Protein AF-A0A2H6AS53-F1 (afdb_monomer_lite)

Foldseek 3Di:
DDDPPQLLVLLCVFAQWFWDCDPPNVLAIFIKRWDQEPVVSLVSSLVSNVVVCVVVVPDPVVSVVVSVVLVVQWDWDDPPRTIIITHSPHHGDPVCPPPPRPD

Structure (mmCIF, N/CA/C/O backbone):
data_AF-A0A2H6AS53-F1
#
_entry.id   AF-A0A2H6AS53-F1
#
loop_
_atom_site.group_PDB
_atom_site.id
_atom_site.type_symbol
_atom_site.label_atom_id
_atom_site.label_alt_id
_atom_site.label_comp_id
_atom_site.label_asym_id
_atom_site.label_entity_id
_atom_site.label_seq_id
_atom_site.pdbx_PDB_ins_code
_atom_site.Cartn_x
_atom_site.Cartn_y
_atom_site.Cartn_z
_atom_site.occupancy
_atom_site.B_iso_or_equiv
_atom_site.auth_seq_id
_atom_site.auth_comp_id
_atom_site.auth_asym_id
_atom_site.auth_atom_id
_atom_site.pdbx_PDB_model_num
ATOM 1 N N . MET A 1 1 ? -1.756 -9.684 7.821 1.00 83.69 1 MET A N 1
ATOM 2 C CA . MET A 1 1 ? -2.456 -8.481 8.297 1.00 83.69 1 MET A CA 1
ATOM 3 C C . MET A 1 1 ? -3.945 -8.731 8.231 1.00 83.69 1 MET A C 1
ATOM 5 O O . MET A 1 1 ? -4.382 -9.353 7.275 1.00 83.69 1 MET A O 1
ATOM 9 N N . GLU A 1 2 ? -4.691 -8.294 9.240 1.00 81.19 2 GLU A N 1
ATOM 10 C CA . GLU A 1 2 ? -6.155 -8.273 9.202 1.00 81.19 2 GLU A CA 1
ATOM 11 C C . GLU A 1 2 ? -6.560 -6.809 9.027 1.00 81.19 2 GLU A C 1
ATOM 13 O O . GLU A 1 2 ? -6.182 -5.970 9.845 1.00 81.19 2 GLU A O 1
ATOM 18 N N . LEU A 1 3 ? -7.218 -6.503 7.912 1.00 85.75 3 LEU A N 1
ATOM 19 C CA . LEU A 1 3 ? -7.776 -5.187 7.624 1.00 85.75 3 LEU A CA 1
ATOM 20 C C . LEU A 1 3 ? -9.288 -5.276 7.766 1.00 85.75 3 LEU A C 1
ATOM 22 O O . LEU A 1 3 ? -9.881 -6.285 7.377 1.00 85.75 3 LEU A O 1
ATOM 26 N N . ASP A 1 4 ? -9.910 -4.224 8.288 1.00 88.81 4 ASP A N 1
ATOM 27 C CA . ASP A 1 4 ? -11.351 -4.085 8.135 1.00 88.81 4 ASP A CA 1
ATOM 28 C C . ASP A 1 4 ? -11.722 -3.867 6.655 1.00 88.81 4 ASP A C 1
ATOM 30 O O . ASP A 1 4 ? -10.874 -3.579 5.803 1.00 88.81 4 ASP A O 1
ATOM 34 N N . GLY A 1 5 ? -13.009 -4.042 6.345 1.00 90.50 5 GLY A N 1
ATOM 35 C CA . GLY A 1 5 ? -13.502 -3.980 4.970 1.00 90.50 5 GLY A CA 1
ATOM 36 C C . GLY A 1 5 ? -13.255 -2.633 4.290 1.00 90.50 5 GLY A C 1
ATOM 37 O O . GLY A 1 5 ? -12.939 -2.624 3.106 1.00 90.50 5 GLY A O 1
ATOM 38 N N . LYS A 1 6 ? -13.327 -1.517 5.027 1.00 92.44 6 LYS A N 1
ATOM 39 C CA . LYS A 1 6 ? -13.126 -0.175 4.463 1.00 92.44 6 LYS A CA 1
ATOM 40 C C . LYS A 1 6 ? -11.659 0.100 4.173 1.00 92.44 6 LYS A C 1
ATOM 42 O O . LYS A 1 6 ? -11.334 0.622 3.115 1.00 92.44 6 LYS A O 1
ATOM 47 N N . ALA A 1 7 ? -10.768 -0.278 5.086 1.00 92.88 7 ALA A N 1
ATOM 48 C CA . ALA A 1 7 ? -9.331 -0.152 4.886 1.00 92.88 7 ALA A CA 1
ATOM 49 C C . ALA A 1 7 ? -8.861 -0.988 3.687 1.00 92.88 7 ALA A C 1
ATOM 51 O O . ALA A 1 7 ? -8.049 -0.527 2.886 1.00 92.88 7 ALA A O 1
ATOM 52 N N . LEU A 1 8 ? -9.389 -2.207 3.538 1.00 94.75 8 LEU A N 1
ATOM 53 C CA . LEU A 1 8 ? -9.113 -3.043 2.372 1.00 94.75 8 LEU A CA 1
ATOM 54 C C . LEU A 1 8 ? -9.674 -2.429 1.080 1.00 94.75 8 LEU A C 1
ATOM 56 O O . LEU A 1 8 ? -8.966 -2.386 0.078 1.00 94.75 8 LEU A O 1
ATOM 60 N N . GLU A 1 9 ? -10.910 -1.928 1.109 1.00 94.81 9 GLU A N 1
ATOM 61 C CA . GLU A 1 9 ? -11.540 -1.266 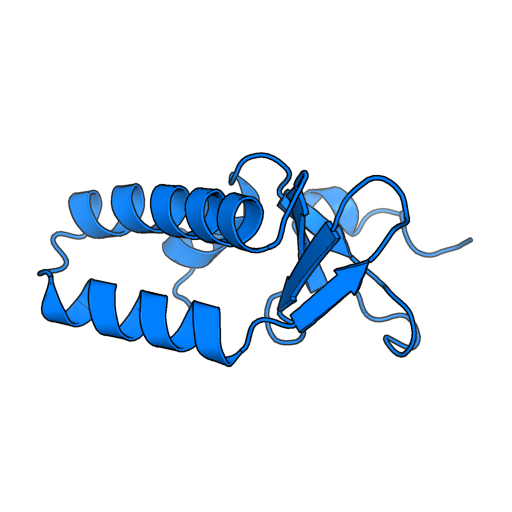-0.037 1.00 94.81 9 GLU A CA 1
ATOM 62 C C . GLU A 1 9 ? -10.762 -0.021 -0.475 1.00 94.81 9 GLU A C 1
ATOM 64 O O . GLU A 1 9 ? -10.487 0.140 -1.661 1.00 94.81 9 GLU A O 1
ATOM 69 N N . ALA A 1 10 ? -10.313 0.811 0.464 1.00 95.06 10 ALA A N 1
ATOM 70 C CA . ALA A 1 10 ? -9.495 1.976 0.148 1.00 95.06 10 ALA A CA 1
ATOM 71 C C . ALA A 1 10 ? -8.164 1.585 -0.498 1.00 95.06 10 ALA A C 1
ATOM 73 O O . ALA A 1 10 ? -7.748 2.188 -1.483 1.00 95.06 10 ALA A O 1
ATOM 74 N N . LEU A 1 11 ? -7.522 0.521 -0.013 1.00 95.94 11 LEU A N 1
ATOM 75 C CA . LEU A 1 11 ? -6.319 -0.004 -0.652 1.00 95.94 11 LEU A CA 1
ATOM 76 C C . LEU A 1 11 ? -6.568 -0.515 -2.080 1.00 95.94 11 LEU A C 1
ATOM 78 O O . LEU A 1 11 ? -5.664 -0.421 -2.907 1.00 95.94 11 LEU A O 1
ATOM 82 N N . TRP A 1 12 ? -7.763 -1.021 -2.400 1.00 95.25 12 TRP A N 1
ATOM 83 C CA . TRP A 1 12 ? -8.132 -1.363 -3.780 1.00 95.25 12 TRP A CA 1
ATOM 84 C C . TRP A 1 12 ? -8.321 -0.134 -4.675 1.00 95.25 12 TRP A C 1
ATOM 86 O O . TRP A 1 12 ? -8.160 -0.250 -5.886 1.00 95.25 12 TRP A O 1
ATOM 96 N N . GLN A 1 13 ? -8.642 1.023 -4.094 1.00 94.81 13 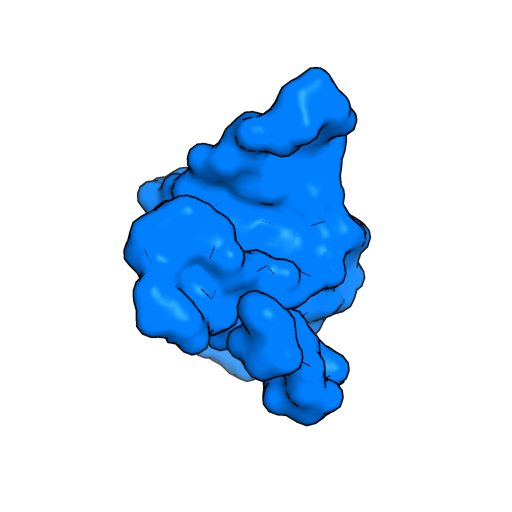GLN A N 1
ATOM 97 C CA . GLN A 1 13 ? -8.808 2.294 -4.806 1.00 94.81 13 GLN A CA 1
ATOM 98 C C . GLN A 1 13 ? -7.517 3.123 -4.879 1.00 94.81 13 GLN A C 1
ATOM 100 O O . GLN A 1 13 ? -7.490 4.154 -5.553 1.00 94.81 13 GLN A O 1
ATOM 105 N N . ALA A 1 14 ? -6.445 2.697 -4.204 1.00 96.00 14 ALA A N 1
ATOM 106 C CA . ALA A 1 14 ? -5.164 3.391 -4.250 1.00 96.00 14 ALA A CA 1
ATOM 107 C C . ALA A 1 14 ? -4.640 3.479 -5.694 1.00 96.00 14 ALA A C 1
ATOM 109 O O . ALA A 1 14 ? -4.784 2.550 -6.492 1.00 96.00 14 ALA A O 1
ATOM 110 N N . GLU A 1 15 ? -3.987 4.586 -6.046 1.00 95.38 15 GLU A N 1
ATOM 111 C CA . GLU A 1 15 ? -3.471 4.766 -7.402 1.00 95.38 15 GLU A CA 1
ATOM 112 C C . GLU A 1 15 ? -2.476 3.649 -7.776 1.00 95.38 15 GLU A C 1
ATOM 114 O O . GLU A 1 15 ? -1.480 3.403 -7.093 1.00 95.38 15 GLU A O 1
ATOM 119 N N . GLY A 1 16 ? -2.723 2.968 -8.897 1.00 94.44 16 GLY A N 1
ATOM 120 C CA . GLY A 1 16 ? -1.895 1.844 -9.340 1.00 94.44 16 GLY A CA 1
ATOM 121 C C . GLY A 1 16 ? -2.151 0.532 -8.591 1.00 94.44 16 GLY A C 1
ATOM 122 O O . GLY A 1 16 ? -1.408 -0.428 -8.821 1.00 94.44 16 GLY A O 1
ATOM 123 N N . ALA A 1 17 ? -3.173 0.470 -7.729 1.00 95.75 17 ALA A N 1
ATOM 124 C CA . ALA A 1 17 ? -3.675 -0.772 -7.156 1.00 95.75 17 ALA A CA 1
ATOM 125 C C . ALA A 1 17 ? -4.223 -1.697 -8.248 1.00 95.75 17 ALA A C 1
ATOM 127 O O . ALA A 1 17 ? -4.891 -1.268 -9.189 1.00 95.75 17 ALA A O 1
ATOM 128 N N . ARG A 1 18 ? -3.898 -2.980 -8.123 1.00 93.75 18 ARG A N 1
ATOM 129 C CA . ARG A 1 18 ? -4.319 -4.056 -9.021 1.00 93.75 18 ARG A CA 1
ATOM 130 C C . ARG A 1 18 ? -4.110 -5.411 -8.361 1.00 93.75 18 ARG A C 1
ATOM 132 O O . ARG A 1 18 ? -3.394 -5.536 -7.365 1.00 93.75 18 ARG A O 1
ATOM 139 N N . GLY A 1 19 ? -4.671 -6.450 -8.949 1.00 93.62 19 GLY A N 1
ATOM 140 C CA . GLY A 1 19 ? -4.303 -7.818 -8.632 1.00 93.62 19 GLY A CA 1
ATOM 141 C C . GLY A 1 19 ? -2.900 -8.144 -9.150 1.00 93.62 19 GLY A C 1
ATOM 142 O O . GLY A 1 19 ? -2.438 -7.693 -10.208 1.00 93.62 19 GLY A O 1
ATOM 143 N N . TYR A 1 20 ? -2.192 -8.946 -8.364 1.00 92.69 20 TYR A N 1
ATOM 144 C CA . TYR A 1 20 ? -0.839 -9.391 -8.637 1.00 92.69 20 TYR A CA 1
ATOM 145 C C . TYR A 1 20 ? -0.685 -10.886 -8.338 1.00 9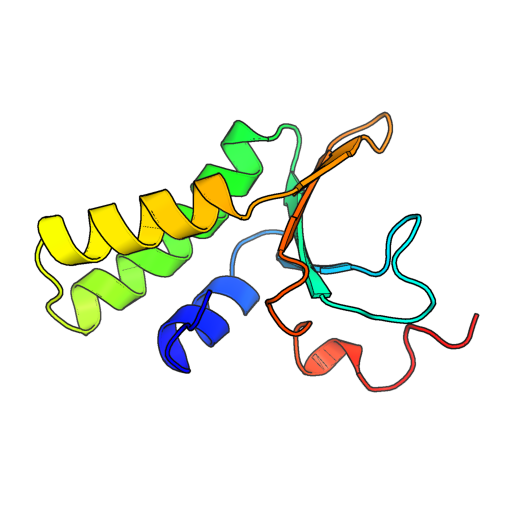2.69 20 TYR A C 1
ATOM 147 O O . TYR A 1 20 ? -0.931 -11.342 -7.226 1.00 92.69 20 TYR A O 1
ATOM 155 N N . SER A 1 21 ? -0.227 -11.648 -9.334 1.00 91.19 21 SER A N 1
ATOM 156 C CA . SER A 1 21 ? 0.206 -13.046 -9.195 1.00 91.19 21 SER A CA 1
ATOM 157 C C . SER A 1 21 ? 1.624 -13.178 -9.750 1.00 91.19 21 SER A C 1
ATOM 159 O O . SER A 1 21 ? 1.847 -13.651 -10.866 1.00 91.19 21 SER A O 1
ATOM 161 N N . GLY A 1 22 ? 2.593 -12.697 -8.975 1.00 84.75 22 GLY A N 1
ATOM 162 C CA . GLY A 1 22 ? 4.012 -12.716 -9.319 1.00 84.75 22 GLY A CA 1
ATOM 163 C C . GLY A 1 22 ? 4.701 -14.079 -9.272 1.00 84.75 22 GLY A C 1
ATOM 164 O O . GLY A 1 22 ? 4.099 -15.140 -9.078 1.00 84.75 22 GLY A O 1
ATOM 165 N N . ARG A 1 23 ? 6.035 -14.041 -9.395 1.00 82.25 23 ARG A N 1
ATOM 166 C CA . ARG A 1 23 ? 6.885 -15.233 -9.255 1.00 82.25 23 ARG A CA 1
ATOM 167 C C . ARG A 1 23 ? 6.699 -15.855 -7.869 1.00 82.25 23 ARG A C 1
ATOM 169 O O . ARG A 1 23 ? 6.825 -15.177 -6.858 1.00 82.25 23 ARG A O 1
ATOM 176 N N . GLY A 1 24 ? 6.445 -17.161 -7.833 1.00 78.44 24 GLY A N 1
ATOM 177 C CA . GLY A 1 24 ? 6.273 -17.899 -6.578 1.00 78.44 24 GLY A CA 1
ATOM 178 C C . GLY A 1 24 ? 4.876 -17.809 -5.956 1.00 78.44 24 GLY A C 1
ATOM 179 O O . GLY A 1 24 ? 4.695 -18.312 -4.854 1.00 78.44 24 GLY A O 1
ATOM 180 N N . MET A 1 25 ? 3.887 -17.236 -6.653 1.00 83.19 25 MET A N 1
ATOM 181 C CA . MET A 1 25 ? 2.503 -17.179 -6.163 1.00 83.19 25 MET A CA 1
ATOM 182 C C . MET A 1 25 ? 1.677 -18.439 -6.479 1.00 83.19 25 MET A C 1
ATOM 184 O O . MET A 1 25 ? 0.621 -18.640 -5.887 1.00 83.19 25 MET A O 1
ATOM 188 N N . TYR A 1 26 ? 2.158 -19.322 -7.368 1.00 85.81 26 TYR A N 1
ATOM 189 C CA . TYR A 1 26 ? 1.546 -20.628 -7.689 1.00 85.81 26 TYR A CA 1
ATOM 190 C C . TYR A 1 26 ? 0.029 -20.564 -7.968 1.00 85.81 26 TYR A C 1
ATOM 192 O O . TYR A 1 26 ? -0.735 -21.389 -7.469 1.00 85.81 26 TYR A O 1
ATOM 200 N N . GLY A 1 27 ? -0.405 -19.571 -8.751 1.00 81.81 27 GLY A N 1
ATOM 201 C CA . GLY A 1 27 ? -1.813 -19.364 -9.112 1.00 81.81 27 GLY A CA 1
ATOM 202 C C . GLY A 1 27 ? -2.635 -18.577 -8.087 1.00 81.81 27 GLY A C 1
ATOM 203 O O . GLY A 1 27 ? -3.848 -18.482 -8.239 1.00 81.81 27 GLY A O 1
ATOM 204 N N . LYS A 1 28 ? -2.009 -18.020 -7.043 1.00 86.25 28 LYS A N 1
ATOM 205 C CA . LYS A 1 28 ? -2.664 -17.106 -6.099 1.00 86.25 28 LYS A CA 1
ATOM 206 C C . LYS A 1 28 ? -2.526 -15.656 -6.563 1.00 86.25 28 LYS A C 1
ATOM 208 O O . LYS A 1 28 ? -1.434 -15.229 -6.921 1.00 86.25 28 LYS A O 1
ATOM 213 N N . GLY A 1 29 ? -3.614 -14.898 -6.487 1.00 90.88 29 GLY A N 1
ATOM 214 C CA . GLY A 1 29 ? -3.600 -13.443 -6.629 1.00 90.88 29 GLY A CA 1
ATOM 215 C C . GLY A 1 29 ? -3.559 -12.756 -5.266 1.00 90.88 29 GLY A C 1
ATOM 216 O O . GLY A 1 29 ? -4.058 -13.296 -4.278 1.00 90.88 29 GLY A O 1
ATOM 217 N N . CYS A 1 30 ? -2.975 -11.569 -5.213 1.00 94.56 30 CYS A N 1
ATOM 218 C CA . CYS A 1 30 ? -3.048 -10.670 -4.069 1.00 94.56 30 CYS A CA 1
ATOM 219 C C . CYS A 1 30 ? -3.148 -9.214 -4.527 1.00 94.56 30 CYS A C 1
ATOM 221 O O . CYS A 1 30 ? -3.036 -8.928 -5.719 1.00 94.56 30 CYS A O 1
ATOM 223 N N . LEU A 1 31 ? -3.344 -8.292 -3.590 1.00 95.69 31 LEU A N 1
ATOM 224 C CA . LEU A 1 31 ? -3.225 -6.868 -3.879 1.00 95.69 31 LEU A CA 1
ATOM 225 C C . LEU A 1 31 ? -1.759 -6.479 -4.126 1.00 95.69 31 LEU A C 1
ATOM 227 O O . LEU A 1 31 ? -0.881 -6.762 -3.302 1.00 95.69 31 LEU A O 1
ATOM 231 N N . GLY A 1 32 ? -1.521 -5.759 -5.220 1.00 95.88 32 GLY A N 1
ATOM 232 C CA . GLY A 1 32 ? -0.282 -5.045 -5.490 1.00 95.88 32 GLY A CA 1
ATOM 233 C C . GLY A 1 32 ? -0.532 -3.603 -5.928 1.00 95.88 32 GLY A C 1
ATOM 234 O O . GLY A 1 32 ? -1.553 -3.298 -6.531 1.00 95.88 32 GLY A O 1
ATOM 235 N N . VAL A 1 33 ? 0.426 -2.726 -5.644 1.00 96.88 33 VAL A N 1
ATOM 236 C CA . VAL A 1 33 ? 0.472 -1.329 -6.082 1.00 96.88 33 VAL A CA 1
ATOM 237 C C . VAL A 1 33 ? 1.696 -1.150 -6.969 1.00 96.88 33 VAL A C 1
ATOM 239 O O . VAL A 1 33 ? 2.821 -1.440 -6.552 1.00 96.88 33 VAL A O 1
ATOM 242 N N . VAL A 1 34 ? 1.475 -0.701 -8.203 1.00 96.00 34 VAL A N 1
ATOM 243 C CA . VAL A 1 34 ? 2.539 -0.424 -9.177 1.00 96.00 34 VAL A CA 1
ATOM 244 C C . VAL A 1 34 ? 2.915 1.052 -9.135 1.00 96.00 34 VAL A C 1
ATOM 246 O O . VAL A 1 34 ? 2.039 1.915 -9.179 1.00 96.00 34 VAL A O 1
ATOM 249 N N . ALA A 1 35 ? 4.215 1.331 -9.085 1.00 96.88 35 ALA A N 1
ATOM 250 C CA . ALA A 1 35 ? 4.770 2.683 -9.058 1.00 96.88 35 ALA A CA 1
ATOM 251 C C . ALA A 1 35 ? 6.188 2.718 -9.663 1.00 96.88 35 ALA A C 1
ATOM 253 O O . ALA A 1 35 ? 6.729 1.675 -10.056 1.00 96.88 35 ALA A O 1
ATOM 254 N N . GLU A 1 36 ? 6.806 3.900 -9.734 1.00 96.12 36 GLU A N 1
ATOM 255 C CA . GLU A 1 36 ? 8.189 4.037 -10.207 1.00 96.12 36 GLU A CA 1
ATOM 256 C C . GLU A 1 36 ? 9.182 3.433 -9.203 1.00 96.12 36 GLU A C 1
ATOM 258 O O . GLU A 1 36 ? 10.133 2.747 -9.592 1.00 96.12 36 GLU A O 1
ATOM 263 N N . ASP A 1 37 ? 8.922 3.618 -7.905 1.00 96.38 37 ASP A N 1
ATOM 264 C CA . ASP A 1 37 ? 9.722 3.059 -6.819 1.00 96.38 37 ASP A CA 1
ATOM 265 C C . ASP A 1 37 ? 8.892 2.608 -5.601 1.00 96.38 37 ASP A C 1
ATOM 267 O O . ASP A 1 37 ? 7.676 2.787 -5.514 1.00 96.38 37 ASP A O 1
ATOM 271 N N . VAL A 1 38 ? 9.564 1.939 -4.655 1.00 96.44 38 VAL A N 1
ATOM 272 C CA . VAL A 1 38 ? 8.920 1.329 -3.477 1.00 96.44 38 VAL A CA 1
ATOM 273 C C . VAL A 1 38 ? 8.324 2.391 -2.553 1.00 96.44 38 VAL A C 1
ATOM 275 O O . VAL A 1 38 ? 7.289 2.150 -1.935 1.00 96.44 38 VAL A O 1
ATOM 278 N N . GLY A 1 39 ? 8.982 3.544 -2.431 1.00 96.81 39 GLY A N 1
ATOM 279 C CA . GLY A 1 39 ? 8.528 4.641 -1.586 1.00 96.81 39 GLY A CA 1
ATOM 280 C C . GLY A 1 39 ? 7.238 5.248 -2.118 1.00 96.81 39 GLY A C 1
ATOM 281 O O . GLY A 1 39 ? 6.308 5.446 -1.341 1.00 96.81 39 GLY A O 1
ATOM 282 N N . GLU A 1 40 ? 7.155 5.459 -3.430 1.00 97.38 40 GLU A N 1
ATOM 283 C CA . GLU A 1 40 ? 5.941 5.939 -4.089 1.00 97.38 40 GLU A CA 1
ATOM 284 C C . GLU A 1 40 ? 4.773 4.954 -3.916 1.00 97.38 40 GLU A C 1
ATOM 286 O O . GLU A 1 40 ? 3.694 5.350 -3.476 1.00 97.38 40 GLU A O 1
ATOM 291 N N . ALA A 1 41 ? 4.988 3.658 -4.166 1.00 96.94 41 ALA A N 1
ATOM 292 C CA . ALA A 1 41 ? 3.942 2.650 -3.978 1.00 96.94 41 ALA A CA 1
ATOM 293 C C . ALA A 1 41 ? 3.428 2.598 -2.525 1.00 96.94 41 ALA A C 1
ATOM 295 O O . ALA A 1 41 ? 2.225 2.491 -2.284 1.00 96.94 41 ALA A O 1
ATOM 296 N N . LEU A 1 42 ? 4.332 2.696 -1.542 1.00 97.56 42 LEU A N 1
ATOM 297 C CA . LEU A 1 42 ? 3.956 2.743 -0.128 1.00 97.56 42 LEU A CA 1
ATOM 298 C C . LEU A 1 42 ? 3.241 4.046 0.244 1.00 97.56 42 LEU A C 1
ATOM 300 O O . LEU A 1 42 ? 2.335 4.000 1.072 1.00 97.56 42 LEU A O 1
ATOM 304 N N . ALA A 1 43 ? 3.628 5.182 -0.343 1.00 97.56 43 ALA A N 1
ATOM 305 C CA . ALA A 1 43 ? 2.970 6.466 -0.116 1.00 97.56 43 ALA A CA 1
ATOM 306 C C . ALA A 1 43 ? 1.515 6.429 -0.594 1.00 97.56 43 ALA A C 1
ATOM 308 O O . ALA A 1 43 ? 0.624 6.731 0.192 1.00 97.56 43 ALA A O 1
ATOM 309 N N . ARG A 1 44 ? 1.263 5.930 -1.810 1.00 97.50 44 ARG A N 1
ATOM 310 C CA . ARG A 1 44 ? -0.095 5.779 -2.361 1.00 97.50 44 ARG A CA 1
ATOM 311 C C . ARG A 1 44 ? -0.979 4.887 -1.488 1.00 97.50 44 ARG A C 1
ATOM 313 O O . ARG A 1 44 ? -2.127 5.217 -1.206 1.00 97.50 44 ARG A O 1
ATOM 320 N N . ALA A 1 45 ? -0.432 3.771 -1.002 1.00 96.50 45 ALA A N 1
ATOM 321 C CA . ALA A 1 45 ? -1.148 2.893 -0.078 1.00 96.50 45 ALA A CA 1
ATOM 322 C C . ALA A 1 45 ? -1.409 3.563 1.288 1.00 96.50 45 ALA A C 1
ATOM 324 O O . ALA A 1 45 ? -2.460 3.359 1.893 1.00 96.50 45 ALA A O 1
ATOM 325 N N . ALA A 1 46 ? -0.465 4.369 1.787 1.00 96.06 46 ALA A N 1
ATOM 326 C CA . ALA A 1 46 ? -0.617 5.106 3.038 1.00 96.06 46 ALA A CA 1
ATOM 327 C C . ALA A 1 46 ? -1.655 6.232 2.936 1.00 96.06 46 ALA A C 1
ATOM 329 O O . ALA A 1 46 ? -2.414 6.424 3.882 1.00 96.06 46 ALA A O 1
ATOM 330 N N . GLU A 1 47 ? -1.691 6.949 1.813 1.00 96.12 47 GLU A N 1
ATOM 331 C CA . GLU A 1 47 ? -2.668 8.002 1.516 1.00 96.12 47 GLU A CA 1
ATOM 332 C C . GLU A 1 47 ? -4.087 7.433 1.490 1.00 96.12 47 GLU A C 1
ATOM 334 O O . GLU A 1 47 ? -4.945 7.927 2.218 1.00 96.12 47 GLU A O 1
ATOM 339 N N . ALA A 1 48 ? -4.298 6.316 0.787 1.00 94.94 48 ALA A N 1
ATOM 340 C CA . ALA A 1 48 ? -5.594 5.640 0.756 1.00 94.94 48 ALA A CA 1
ATOM 341 C C . ALA A 1 48 ? -6.088 5.242 2.163 1.00 94.94 48 ALA A C 1
ATOM 343 O O . ALA A 1 48 ? -7.258 5.402 2.504 1.00 94.94 48 ALA A O 1
ATOM 344 N N . LEU A 1 49 ? -5.188 4.756 3.023 1.00 94.12 49 LEU A N 1
ATOM 345 C CA . LEU A 1 49 ? -5.533 4.409 4.404 1.00 94.12 49 LEU A CA 1
ATOM 346 C C . LEU A 1 49 ? -5.725 5.631 5.312 1.00 94.12 49 LEU A C 1
ATOM 348 O O . LEU A 1 49 ? -6.433 5.530 6.314 1.00 94.12 49 LEU A O 1
ATOM 352 N N . ALA A 1 50 ? -5.069 6.755 5.019 1.00 93.06 50 ALA A N 1
ATOM 353 C CA . ALA A 1 50 ? -5.184 7.970 5.817 1.00 93.06 50 ALA A CA 1
ATOM 354 C C . ALA A 1 50 ? -6.592 8.570 5.712 1.00 93.06 50 ALA A C 1
ATOM 356 O O . ALA A 1 50 ? -7.138 8.983 6.733 1.00 93.06 50 ALA A O 1
ATOM 357 N N . GLU A 1 51 ? -7.191 8.539 4.518 1.00 89.25 51 GLU A N 1
ATOM 358 C CA . GLU A 1 51 ? -8.570 8.989 4.286 1.00 89.25 51 GLU A CA 1
ATOM 359 C C . GLU A 1 51 ? -9.564 8.186 5.137 1.00 89.25 51 GLU A C 1
ATOM 361 O O . GLU A 1 51 ? -10.344 8.758 5.899 1.00 89.25 51 GLU A O 1
ATOM 366 N N . VAL A 1 52 ? -9.453 6.852 5.124 1.00 90.62 52 VAL A N 1
ATOM 367 C CA . VAL A 1 52 ? -10.289 5.975 5.966 1.00 90.62 52 VAL A CA 1
ATOM 368 C C . VAL A 1 52 ? -10.064 6.239 7.452 1.00 90.62 52 VAL A C 1
ATOM 370 O O . VAL A 1 52 ? -11.013 6.273 8.235 1.00 90.62 52 VAL A O 1
ATOM 373 N N . ALA A 1 53 ? -8.811 6.430 7.869 1.00 89.19 53 ALA A N 1
ATOM 374 C CA . ALA A 1 53 ? -8.491 6.688 9.267 1.00 89.19 53 ALA A CA 1
ATOM 375 C C . ALA A 1 53 ? -9.093 8.010 9.770 1.00 89.19 53 ALA A C 1
ATOM 377 O O . ALA A 1 53 ? -9.523 8.074 10.925 1.00 89.19 53 ALA A O 1
ATOM 378 N N . GLU A 1 54 ? -9.140 9.041 8.925 1.00 87.81 54 GLU A N 1
ATOM 379 C CA . GLU A 1 54 ? -9.794 10.313 9.237 1.00 87.81 54 GLU A CA 1
ATOM 380 C C . GLU A 1 54 ? -11.313 10.139 9.387 1.00 87.81 54 GLU A C 1
ATOM 382 O O . GLU A 1 54 ? -11.880 10.577 10.392 1.00 87.81 54 GLU A O 1
ATOM 387 N N . GLU A 1 55 ? -11.959 9.433 8.455 1.00 87.69 55 GLU A N 1
ATOM 388 C CA . GLU A 1 55 ? -13.406 9.177 8.482 1.00 87.69 55 GLU A CA 1
ATOM 389 C C . GLU A 1 55 ? -13.854 8.335 9.687 1.00 87.69 55 GLU A C 1
ATOM 391 O O . GLU A 1 55 ? -14.876 8.628 10.313 1.00 87.69 55 GLU A O 1
ATOM 396 N N . GLU A 1 56 ? -13.079 7.310 10.050 1.00 86.56 56 GLU A N 1
ATOM 397 C CA . GLU A 1 56 ? -13.354 6.423 11.191 1.00 86.56 56 GLU A CA 1
ATOM 398 C C . GLU A 1 56 ? -12.955 7.045 12.546 1.00 86.56 56 GLU A C 1
ATOM 400 O O . GLU A 1 56 ? -13.156 6.449 13.610 1.00 86.56 56 GLU A O 1
ATOM 405 N N . GLY A 1 57 ? -12.380 8.253 12.545 1.00 85.19 57 GLY A N 1
ATOM 406 C CA . GLY A 1 57 ? -11.930 8.930 13.761 1.00 85.19 57 GLY A CA 1
ATOM 407 C C . GLY A 1 57 ? -10.767 8.213 14.455 1.00 85.19 57 GLY A C 1
ATOM 408 O O . GLY A 1 57 ? -10.609 8.298 15.680 1.00 85.19 57 GLY A O 1
ATOM 409 N N . HIS A 1 58 ? -9.942 7.485 13.700 1.00 78.94 58 HIS A N 1
ATOM 410 C CA . HIS A 1 58 ? -8.758 6.835 14.234 1.00 78.94 58 HIS A CA 1
ATOM 411 C C . HIS A 1 58 ? -7.689 7.870 14.596 1.00 78.94 58 HIS A C 1
ATOM 413 O O . HIS A 1 58 ? -7.177 8.616 13.767 1.00 78.94 58 HIS A O 1
ATOM 419 N N . GLY A 1 59 ? -7.288 7.885 15.868 1.00 84.38 59 GLY A N 1
ATOM 420 C CA . GLY A 1 59 ? -6.160 8.701 16.308 1.00 84.38 59 GLY A CA 1
ATOM 421 C C . GLY A 1 59 ? -4.825 8.216 15.726 1.00 84.38 59 GLY A C 1
ATOM 422 O O . GLY A 1 59 ? -4.650 7.035 15.413 1.00 84.38 59 GLY A O 1
ATOM 423 N N . VAL A 1 60 ? -3.836 9.116 15.695 1.00 85.06 60 VAL A N 1
ATOM 424 C CA . VAL A 1 60 ? -2.474 8.871 15.175 1.00 85.06 60 VAL A CA 1
ATOM 425 C C . VAL A 1 60 ? -1.846 7.541 15.637 1.00 85.06 60 VAL A C 1
ATOM 427 O O . VAL A 1 60 ? -1.252 6.860 14.802 1.00 85.06 60 VAL A O 1
ATOM 430 N N . PRO A 1 61 ? -1.975 7.090 16.907 1.00 86.38 61 PRO A N 1
ATOM 431 C CA . PRO A 1 61 ? -1.387 5.815 17.327 1.00 86.38 61 PRO A CA 1
ATOM 432 C C . PRO A 1 61 ? -1.978 4.579 16.634 1.00 86.38 61 PRO A C 1
ATOM 434 O O . PRO A 1 61 ? -1.261 3.597 16.444 1.00 86.38 61 PRO A O 1
ATOM 437 N N . GLY A 1 62 ? -3.270 4.603 16.290 1.00 86.62 62 GLY A N 1
ATOM 438 C CA . GLY A 1 62 ? -3.938 3.507 15.585 1.00 86.62 62 GLY A CA 1
ATOM 439 C C . GLY A 1 62 ? -3.461 3.425 14.140 1.00 86.62 62 GLY A C 1
ATOM 440 O O . GLY A 1 62 ? -2.934 2.395 13.721 1.00 86.62 62 GLY A O 1
ATOM 441 N N . PHE A 1 63 ? -3.525 4.556 13.437 1.00 89.06 63 PHE A N 1
ATOM 442 C CA . PHE A 1 63 ? -3.044 4.675 12.063 1.00 89.06 63 PHE A CA 1
ATOM 443 C C . PHE A 1 63 ? -1.553 4.322 11.930 1.00 89.06 63 PHE A C 1
ATOM 445 O O . PHE A 1 63 ? -1.172 3.539 11.065 1.00 89.06 63 PHE A O 1
ATOM 452 N N . ALA A 1 64 ? -0.700 4.795 12.845 1.00 90.44 64 ALA A N 1
ATOM 453 C CA . ALA A 1 64 ? 0.729 4.482 12.821 1.00 90.44 64 ALA A CA 1
ATOM 454 C C . ALA A 1 64 ? 1.021 2.978 12.971 1.00 90.44 64 ALA A C 1
ATOM 456 O O . ALA A 1 64 ? 1.963 2.469 12.361 1.00 90.44 64 ALA A O 1
ATOM 457 N N . ARG A 1 65 ? 0.229 2.245 13.769 1.00 90.94 65 ARG A N 1
ATOM 458 C CA . ARG A 1 65 ? 0.364 0.783 13.897 1.00 90.94 65 ARG A CA 1
ATOM 459 C C . ARG A 1 65 ? -0.053 0.068 12.619 1.00 90.94 65 ARG A C 1
ATOM 461 O O . ARG A 1 65 ? 0.655 -0.847 12.203 1.00 90.94 65 ARG A O 1
ATOM 468 N N . LEU A 1 66 ? -1.152 0.505 12.009 1.00 90.12 66 LEU A N 1
ATOM 469 C CA . LEU A 1 66 ? -1.632 -0.027 10.738 1.00 90.12 66 LEU A CA 1
ATOM 470 C C . LEU A 1 66 ? -0.585 0.168 9.635 1.00 90.12 66 LEU A C 1
ATOM 472 O O . LEU A 1 66 ? -0.166 -0.795 8.997 1.00 90.12 66 LEU A O 1
ATOM 476 N N . LEU A 1 67 ? -0.072 1.391 9.490 1.00 92.38 67 LEU A N 1
ATOM 477 C CA . LEU A 1 67 ? 0.961 1.722 8.512 1.00 92.38 67 LEU A CA 1
ATOM 478 C C . LEU A 1 67 ? 2.256 0.927 8.746 1.00 92.38 67 LEU A C 1
ATOM 480 O O . LEU A 1 67 ? 2.842 0.385 7.810 1.00 92.38 67 LEU A O 1
ATOM 484 N N . ALA A 1 68 ? 2.684 0.788 10.004 1.00 94.31 68 ALA A N 1
ATOM 485 C CA . ALA A 1 68 ? 3.846 -0.027 10.351 1.00 94.31 68 ALA A CA 1
ATOM 486 C C . ALA A 1 68 ? 3.651 -1.516 10.012 1.00 94.31 68 ALA A C 1
ATOM 488 O O . ALA A 1 68 ? 4.625 -2.202 9.686 1.00 94.31 68 ALA A O 1
ATOM 489 N N . GLN A 1 69 ? 2.422 -2.031 10.098 1.00 93.38 69 GLN A N 1
ATOM 490 C CA . GLN A 1 69 ? 2.105 -3.398 9.699 1.00 93.38 69 GLN A CA 1
ATOM 491 C C . GLN A 1 69 ? 2.116 -3.552 8.176 1.00 93.38 69 GLN A C 1
ATOM 493 O O . GLN A 1 69 ? 2.775 -4.466 7.676 1.00 93.38 69 GLN A O 1
ATOM 498 N N . LEU A 1 70 ? 1.485 -2.621 7.456 1.00 94.88 70 LEU A N 1
ATOM 499 C CA . LEU A 1 70 ? 1.498 -2.556 5.995 1.00 94.88 70 LEU A CA 1
ATOM 500 C C . LEU A 1 70 ? 2.939 -2.581 5.462 1.00 94.88 70 LEU A C 1
ATOM 502 O O . LEU A 1 70 ? 3.286 -3.432 4.647 1.00 94.88 70 LEU A O 1
ATOM 506 N N . MET A 1 71 ? 3.813 -1.717 5.983 1.00 95.81 71 MET A N 1
ATOM 507 C CA . MET A 1 71 ? 5.219 -1.649 5.565 1.00 95.81 71 MET A CA 1
ATOM 508 C C . MET A 1 71 ? 6.008 -2.926 5.886 1.00 95.81 71 MET A C 1
ATOM 510 O O . MET A 1 71 ? 6.884 -3.324 5.125 1.00 95.81 71 MET A O 1
ATOM 514 N N . ARG A 1 72 ? 5.724 -3.583 7.017 1.00 95.88 72 ARG A N 1
ATOM 515 C CA . ARG A 1 72 ? 6.441 -4.796 7.443 1.00 95.88 72 ARG A CA 1
ATOM 516 C C . ARG A 1 72 ? 6.066 -6.021 6.613 1.00 95.88 72 ARG A C 1
ATOM 518 O O . ARG A 1 72 ? 6.904 -6.895 6.383 1.00 95.88 72 ARG A O 1
ATOM 525 N N . GLU A 1 73 ? 4.800 -6.113 6.228 1.00 95.88 73 GLU A N 1
ATOM 526 C CA . GLU A 1 73 ? 4.278 -7.229 5.441 1.00 95.88 73 GLU A CA 1
ATOM 527 C C . GLU A 1 73 ? 4.454 -7.027 3.932 1.00 95.88 73 GLU A C 1
ATOM 529 O O . GLU A 1 73 ? 4.315 -7.991 3.182 1.00 95.88 73 GLU A O 1
ATOM 534 N N . ALA A 1 74 ? 4.822 -5.818 3.500 1.00 96.50 74 ALA A N 1
ATOM 535 C CA . ALA A 1 74 ? 5.109 -5.519 2.109 1.00 96.50 74 ALA A CA 1
ATOM 536 C C . ALA A 1 74 ? 6.205 -6.434 1.538 1.00 96.50 74 ALA A C 1
ATOM 538 O O . ALA A 1 74 ? 7.221 -6.766 2.169 1.00 96.50 74 ALA A O 1
ATOM 539 N N . ARG A 1 75 ? 5.986 -6.836 0.294 1.00 95.62 75 ARG A N 1
ATOM 540 C CA . ARG A 1 75 ? 6.960 -7.455 -0.598 1.00 95.62 75 ARG A CA 1
ATOM 541 C C . ARG A 1 75 ? 7.072 -6.586 -1.832 1.00 95.62 75 ARG A C 1
ATOM 543 O O . ARG A 1 75 ? 6.162 -5.817 -2.118 1.00 95.62 75 ARG A O 1
ATOM 550 N N . TRP A 1 76 ? 8.172 -6.696 -2.560 1.00 95.31 76 TRP A N 1
ATOM 551 C CA . TRP A 1 76 ? 8.313 -5.974 -3.813 1.00 95.31 76 TRP A CA 1
ATOM 552 C C . TRP A 1 76 ? 8.983 -6.825 -4.878 1.00 95.31 76 TRP A C 1
ATOM 554 O O . TRP A 1 76 ? 9.851 -7.648 -4.579 1.00 95.31 76 TRP A O 1
ATOM 564 N N . ASP A 1 77 ? 8.577 -6.609 -6.123 1.00 93.81 77 ASP A N 1
ATOM 565 C CA . ASP A 1 77 ? 9.230 -7.170 -7.298 1.00 93.81 77 ASP A CA 1
ATOM 566 C C . ASP A 1 77 ? 9.563 -6.057 -8.293 1.00 93.81 77 ASP A C 1
ATOM 568 O O . ASP A 1 77 ? 8.747 -5.178 -8.573 1.00 93.81 77 ASP A O 1
ATOM 572 N N . GLY A 1 78 ? 10.789 -6.089 -8.810 1.00 91.38 78 GLY A N 1
ATOM 573 C CA . GLY A 1 78 ? 11.261 -5.142 -9.810 1.00 91.38 78 GLY A CA 1
ATOM 574 C C . GLY A 1 78 ? 10.870 -5.598 -11.211 1.00 91.38 78 GLY A C 1
ATOM 575 O O . GLY A 1 78 ? 11.133 -6.737 -11.594 1.00 91.38 78 GLY A O 1
ATOM 576 N N . MET A 1 79 ? 10.300 -4.691 -12.004 1.00 80.19 79 MET A N 1
ATOM 577 C CA . MET A 1 79 ? 9.838 -4.969 -13.371 1.00 80.19 79 MET A CA 1
ATOM 578 C C . MET A 1 79 ? 10.702 -4.297 -14.452 1.00 80.19 79 MET A C 1
ATOM 580 O O . MET A 1 79 ? 10.290 -4.170 -15.601 1.00 80.19 79 MET A O 1
ATOM 584 N N . GLY A 1 80 ? 11.902 -3.826 -14.098 1.00 85.44 80 GLY A N 1
ATOM 585 C CA . GLY A 1 80 ? 12.844 -3.163 -15.012 1.00 85.44 80 GLY A CA 1
ATOM 586 C C . GLY A 1 80 ? 12.506 -1.706 -15.363 1.00 85.44 80 GLY A C 1
ATOM 587 O O . GLY A 1 80 ? 13.426 -0.937 -15.612 1.00 85.44 80 GLY A O 1
ATOM 588 N N . LEU A 1 81 ? 11.226 -1.316 -15.333 1.00 86.31 81 LEU A N 1
ATOM 589 C CA . LEU A 1 81 ? 10.738 0.061 -15.549 1.00 86.31 81 LEU A CA 1
ATOM 590 C C . LEU A 1 81 ? 9.897 0.599 -14.379 1.00 86.31 81 LEU A C 1
ATOM 592 O O . LEU A 1 81 ? 9.177 1.578 -14.525 1.00 86.31 81 LEU A O 1
ATOM 596 N N . GLY A 1 82 ? 9.959 -0.070 -13.235 1.00 93.25 82 GLY A N 1
ATOM 597 C CA . GLY A 1 82 ? 9.191 0.269 -12.047 1.00 93.25 82 GLY A CA 1
ATOM 598 C C . GLY A 1 82 ? 9.190 -0.891 -11.068 1.00 93.25 82 GLY A C 1
ATOM 599 O O . GLY A 1 82 ? 9.930 -1.877 -11.231 1.00 93.25 82 GLY A O 1
ATOM 600 N N . VAL A 1 83 ? 8.328 -0.786 -10.068 1.00 96.19 83 VAL A N 1
ATOM 601 C CA . VAL A 1 83 ? 8.167 -1.788 -9.024 1.00 96.19 83 VAL A CA 1
ATOM 602 C C . VAL A 1 83 ? 6.692 -2.095 -8.809 1.00 96.19 83 VAL A C 1
ATOM 604 O O . VAL A 1 83 ? 5.825 -1.247 -9.005 1.00 96.19 83 VAL A O 1
ATOM 607 N N . VAL A 1 84 ? 6.416 -3.313 -8.364 1.00 96.06 84 VAL A N 1
ATOM 608 C CA . VAL A 1 84 ? 5.158 -3.647 -7.701 1.00 96.06 84 VAL A CA 1
ATOM 609 C C . VAL A 1 84 ? 5.450 -3.911 -6.234 1.00 96.06 84 VAL A C 1
ATOM 611 O O . VAL A 1 84 ? 6.297 -4.747 -5.919 1.00 96.06 84 VAL A O 1
ATOM 614 N N . VAL A 1 85 ? 4.765 -3.205 -5.338 1.00 97.31 85 VAL A N 1
ATOM 615 C CA . VAL A 1 85 ? 4.721 -3.534 -3.909 1.00 97.31 85 VAL A CA 1
ATOM 616 C C . VAL A 1 85 ? 3.435 -4.300 -3.650 1.00 97.31 85 VAL A C 1
ATOM 618 O O . VAL A 1 85 ? 2.373 -3.854 -4.057 1.00 97.31 85 VAL A O 1
ATOM 621 N N . TYR A 1 86 ? 3.510 -5.462 -3.014 1.00 96.31 86 TYR A N 1
ATOM 622 C CA . TYR A 1 86 ? 2.363 -6.351 -2.846 1.00 96.31 86 TYR A CA 1
ATOM 623 C C . TYR A 1 86 ? 2.308 -6.980 -1.457 1.00 96.31 86 TYR A C 1
ATOM 625 O O . TYR A 1 86 ? 3.311 -7.052 -0.740 1.00 96.31 86 TYR A O 1
ATOM 633 N N . TRP A 1 87 ? 1.123 -7.472 -1.095 1.00 95.81 87 TRP A N 1
ATOM 634 C CA . TRP A 1 87 ? 0.856 -8.098 0.198 1.00 95.81 87 TRP A CA 1
ATOM 635 C C . TRP A 1 87 ? 0.173 -9.446 -0.001 1.00 95.81 87 TRP A C 1
ATOM 637 O O . TRP A 1 87 ? -1.018 -9.509 -0.266 1.00 95.81 87 TRP A O 1
ATOM 647 N N . GLU A 1 88 ? 0.911 -10.542 0.179 1.00 93.06 88 GLU A N 1
ATOM 648 C CA . GLU A 1 88 ? 0.422 -11.920 -0.043 1.00 93.06 88 GLU A CA 1
ATOM 649 C C . GLU A 1 88 ? -0.825 -12.288 0.778 1.00 93.06 88 GLU A C 1
ATOM 651 O O . GLU A 1 88 ? -1.576 -13.183 0.400 1.00 93.06 88 GLU A O 1
ATOM 656 N N . ASN A 1 89 ? -1.033 -11.603 1.905 1.00 91.75 89 ASN A N 1
ATOM 657 C CA . ASN A 1 89 ? -2.165 -11.819 2.804 1.00 91.75 89 ASN A CA 1
ATOM 658 C C . ASN A 1 89 ? -3.390 -10.959 2.461 1.00 91.75 89 ASN A C 1
ATOM 660 O O . ASN A 1 89 ? -4.412 -11.099 3.129 1.00 91.75 89 ASN A O 1
ATOM 664 N N . LEU A 1 90 ? -3.286 -10.046 1.490 1.00 94.25 90 LEU A N 1
ATOM 665 C CA . LEU A 1 90 ? -4.395 -9.199 1.066 1.00 94.25 90 LEU A CA 1
ATOM 666 C C . LEU A 1 90 ? -4.995 -9.740 -0.233 1.00 94.25 90 LEU A C 1
ATOM 668 O O . LEU A 1 90 ? -4.250 -9.945 -1.197 1.00 94.25 90 LEU A O 1
ATOM 672 N N . PRO A 1 91 ? -6.317 -9.975 -0.279 1.00 93.00 91 PRO A N 1
ATOM 673 C CA . PRO A 1 91 ? -6.969 -10.472 -1.481 1.00 93.00 91 PRO A CA 1
ATOM 674 C C . PRO A 1 91 ? -6.862 -9.453 -2.629 1.00 93.00 91 PRO A C 1
ATOM 676 O O . PRO A 1 91 ? -6.775 -8.243 -2.375 1.00 93.00 91 PRO A O 1
ATOM 679 N N . PRO A 1 92 ? -6.853 -9.927 -3.888 1.00 90.25 92 PRO A N 1
ATOM 680 C CA . PRO A 1 92 ? -6.864 -9.041 -5.044 1.00 90.25 92 PRO A CA 1
ATOM 681 C C . PRO A 1 92 ? -8.167 -8.217 -5.088 1.00 90.25 92 PRO A C 1
ATOM 683 O O . PRO A 1 92 ? -9.155 -8.601 -4.455 1.00 90.25 92 PRO A O 1
ATOM 686 N N . PRO A 1 93 ? -8.191 -7.097 -5.833 1.00 85.81 93 PRO A N 1
ATOM 687 C CA . PRO A 1 93 ? -9.419 -6.349 -6.072 1.00 85.81 93 PRO A CA 1
ATOM 688 C C . PRO A 1 93 ? -10.502 -7.233 -6.724 1.00 85.81 93 PRO A C 1
ATOM 690 O O . PRO A 1 93 ? -10.176 -8.051 -7.591 1.00 85.81 93 PRO A O 1
ATOM 693 N N . PRO A 1 94 ? -11.787 -7.059 -6.365 1.00 79.94 94 PRO A N 1
ATOM 694 C CA . PRO A 1 94 ? -12.878 -7.930 -6.812 1.00 79.94 94 PRO A CA 1
ATOM 695 C C . PRO A 1 94 ? -13.111 -7.907 -8.332 1.00 79.94 94 PRO A C 1
ATOM 697 O O . PRO A 1 94 ? -13.569 -8.898 -8.894 1.00 79.94 94 PRO A O 1
ATOM 700 N N . GLU A 1 95 ? -12.756 -6.816 -9.020 1.00 68.06 95 GLU A N 1
ATOM 701 C CA . GLU A 1 95 ? -12.898 -6.698 -10.482 1.00 68.06 95 GLU A CA 1
ATOM 702 C C . GLU A 1 95 ? -11.911 -7.581 -11.276 1.00 68.06 95 GLU A C 1
ATOM 704 O O . GLU A 1 95 ? -12.084 -7.763 -12.479 1.00 68.06 95 GLU A O 1
ATOM 709 N N . GLU A 1 96 ? -10.900 -8.177 -10.628 1.00 61.53 96 GLU A N 1
ATOM 710 C CA . GLU A 1 96 ? -9.886 -9.020 -11.283 1.00 61.53 96 GLU A CA 1
ATOM 711 C C . GLU A 1 96 ? -10.078 -10.536 -11.068 1.00 61.53 96 GLU A C 1
ATOM 713 O O . GLU A 1 96 ? -9.268 -11.342 -11.542 1.00 61.53 96 GLU A O 1
ATOM 718 N N . GLU A 1 97 ? -11.147 -10.963 -10.385 1.00 53.31 97 GLU A N 1
ATOM 719 C CA . GLU A 1 97 ? -11.435 -12.390 -10.165 1.00 53.31 97 GLU A CA 1
ATOM 720 C C . GLU A 1 97 ? -12.098 -13.076 -11.380 1.00 53.31 97 GLU A C 1
ATOM 722 O O . GLU A 1 97 ? -11.905 -14.277 -11.594 1.00 53.31 97 GLU A O 1
ATOM 727 N N . GLU A 1 98 ? -12.797 -12.337 -12.252 1.00 43.88 98 GLU A N 1
ATOM 728 C CA . GLU A 1 98 ? -13.460 -12.890 -13.444 1.00 43.88 98 GLU A CA 1
ATOM 729 C C . GLU A 1 98 ? -12.522 -12.934 -14.672 1.00 43.88 98 GLU A C 1
ATOM 731 O O . GLU A 1 98 ? -12.695 -12.226 -15.659 1.00 43.88 98 GLU A O 1
ATOM 736 N N . GLY A 1 99 ? -11.512 -13.813 -14.635 1.00 48.50 99 GLY A N 1
ATOM 737 C CA . GLY A 1 99 ? -10.829 -14.293 -15.852 1.00 48.50 99 GLY A CA 1
ATOM 738 C C . GLY A 1 99 ? -9.358 -13.906 -16.064 1.00 48.50 99 GLY A C 1
ATOM 739 O O . GLY A 1 99 ? -8.802 -14.255 -17.103 1.00 48.50 99 GLY A O 1
ATOM 740 N N . ALA A 1 100 ? -8.689 -13.253 -15.110 1.00 52.25 100 ALA A N 1
ATOM 741 C CA . ALA A 1 100 ? -7.331 -12.727 -15.319 1.00 52.25 100 ALA A CA 1
ATOM 742 C C . ALA A 1 100 ? -6.177 -13.752 -15.189 1.00 52.25 100 ALA A C 1
ATOM 744 O O . ALA A 1 100 ? -5.063 -13.472 -15.630 1.00 52.25 100 ALA A O 1
ATOM 745 N N . TRP A 1 101 ? -6.414 -14.938 -14.612 1.00 54.56 101 TRP A N 1
ATOM 746 C CA . TRP A 1 101 ? -5.335 -15.870 -14.218 1.00 54.56 101 TRP A CA 1
ATOM 747 C C . TRP A 1 101 ? -5.330 -17.211 -14.972 1.00 54.56 101 TRP A C 1
ATOM 749 O O . TRP A 1 101 ? -4.555 -18.107 -14.640 1.00 54.56 101 TRP A O 1
ATOM 759 N N . ALA A 1 102 ? -6.182 -17.355 -15.992 1.00 40.19 102 ALA A N 1
AT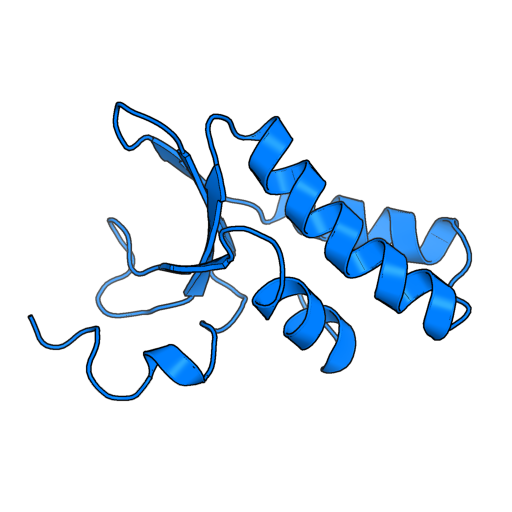OM 760 C CA . ALA A 1 102 ? -6.200 -18.495 -16.909 1.00 40.19 102 ALA A CA 1
ATOM 761 C C . ALA A 1 102 ? -5.463 -18.135 -18.213 1.00 40.19 102 ALA A C 1
ATOM 763 O O . ALA A 1 102 ? -6.083 -17.946 -19.258 1.00 40.19 102 ALA A O 1
ATOM 764 N N . GLY A 1 103 ? -4.139 -18.001 -18.132 1.00 41.06 103 GLY A N 1
ATOM 765 C CA . GLY A 1 103 ? -3.243 -17.768 -19.268 1.00 41.06 103 GLY A CA 1
ATOM 766 C C . GLY A 1 103 ? -1.923 -18.486 -19.071 1.00 41.06 103 GLY A C 1
ATOM 767 O O . GLY A 1 103 ? -1.314 -18.273 -18.001 1.00 41.06 103 GLY A O 1
#

Radius of gyration: 13.48 Å; chains: 1; bounding box: 26×31×37 Å

Sequence (103 aa):
MELDGKALEALWQAEGARGYSGRGMYGKGCLGVVAEDVGEALARAAEALAEVAEEEGHGVPGFARLLAQLMREARWDGMGLGVVVYWENLPPPPEEEEGAWAG

Secondary structure (DS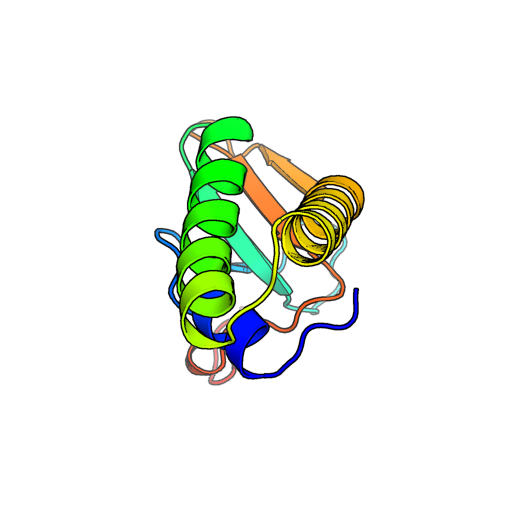SP, 8-state):
----HHHHHHHHHSTTEEEE--TT-TT--EEEEEESSHHHHHHHHHHHHHHHHHHTT--HHHHHHHHHHHHHH-EEEE-SS-EEEEETTSPPPGGGTTTTT--

pLDDT: mean 88.19, std 12.62, range [40.19, 97.56]

=== Feature glossary ===
Feature key, reading from the visual/contextual features back to the raw sequence:

Rendered structure images. Six rendered views show the 3D structure from the faces of a cube — i.e. along ±x, ±y, ±z. Rendering representation is drawn randomly per protein from cartoon (secondary-structure ribbons), sticks (backbone bonds), or molecular surface; coloring is either N→C rainbow (blue at the N-terminus through red at the C-terminus) or one color per chain.

Contact-map, Ramachandran, and PAE plots. The contact map is a binary N×N matrix image: pixel (i, j) is dark where Cα_i and Cα_j are within 8 Å and |i−j|>4. Because the |i−j|>4 filter removes local helical contacts, off-diagonal stripes parallel to the main diagonal indicate parallel β-sheets; stripes perpendicular to it indicate antiparallel β-sheets. The Ramachandran plot scatters every residue's (φ, ψ) pair against the sterically allowed regions. The PAE heatmap renders the predicted-aligned-error matrix.

InterPro / GO / CATH / organism. Database cross-references. InterPro integrates a dozen domain/family signature databases into unified entries with residue-range hits. GO terms attach function/process/location labels with evidence codes. CATH codes position the fold in a four-level structural taxonomy. Organism is the NCBI-taxonomy species name.

Nearest PDB structures. The Foldseek neighbor list gives the closest experimentally determined structures in the PDB, ranked by structural alignment. TM-score near 1 means near-identical fold; near 0.3 means only rough topology match. This is how one finds what a novel AlphaFold prediction most resembles in the solved-structure universe.

Predicted aligned error. PAE(i, j) answers: if I align the predicted and true structures on residue i, how far off (in Å) do I expect residue j to be? A block-diagonal PAE matrix with low values on the blocks and high values off-diagonal is the signature of a multi-domain protein with confidently predicted domains but uncertain inter-domain orientation.

Solvent-accessible surface area. Accessible surface area quantifies burial. A residue with SASA near zero is packed into the hydrophobic core; one with SASA >100 Å² sits on the surface. Computed here via the Shrake–Rupley numerical algorithm with a 1.4 Å probe.

B-factor. B-factor (Debye–Waller factor) reflects atomic displacement in the crystal lattice. It is an experimental observable (units Å²), not a prediction; low values mean the atom is pinned down, high values mean it moves or is heterogeneous across the crystal.

pLDDT. For AlphaFold models, the B-factor field carries pLDDT — the model's own estimate of local accuracy on a 0–100 scale. Regions with pLDDT<50 should be treated as essentially unmodeled; they often correspond to intrinsically disordered segments.

Backbone torsions (φ/ψ). φ (phi) and ψ (psi) are the two rotatable backbone dihedrals per residue: φ is the C(i-1)–N–Cα–C torsion, ψ is the N–Cα–C–N(i+1) torsion, both in degrees on (−180°, 180°]. α-helical residues cluster near (−60°, −45°); β-strand residues near (−120°, +130°). A Ramachandran plot is simply a scatter of (φ, ψ) for every residue.

Radius of gyration, Cα contacts, bounding box. Radius of gyration (Rg) is the root-mean-square distance of Cα atoms from their centroid — a single number for overall size and compactness. A globular domain of N residues has Rg ≈ 2.2·N^0.38 Å; an extended or disordered chain has a much larger Rg. The Cα contact count is the number of residue pairs whose Cα atoms are within 8 Å and are more than four positions apart in sequence — a standard proxy for tertiary packing density. The bounding box is the smallest axis-aligned box enclosing all Cα atoms.

Secondary structure (3-state, P-SEA). Three-state secondary structure (P-SEA) collapses the eight DSSP classes into helix (a), strand (b), and coil (c). P-SEA assigns these from Cα geometry alone — distances and angles — without requiring backbone oxygens, so it works on any Cα trace.

Secondary structure (8-state, DSSP). DSSP 8-state secondary structure assigns each residue one of H (α-helix), G (3₁₀-helix), I (π-helix), E (extended β-strand), B (isolated β-bridge), T (hydrogen-bonded turn), S (bend), or '-' (coil). The assignment is computed from backbone hydrogen-bond geometry via the Kabsch–Sander algorithm.

Foldseek 3Di. A 3Di character summarizes, for each residue, th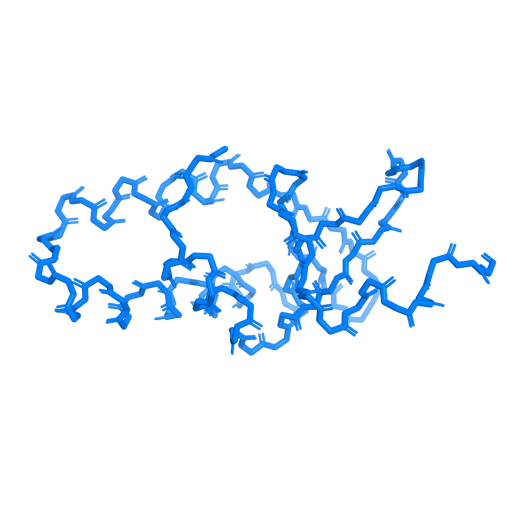e relative orientation of the Cα frame of its nearest spatial neighbor. Because it encodes fold topology rather than chemistry, 3Di alignments detect remote structural similarity that sequence alignment misses.

mmCIF coordinates. The mmCIF block holds the 3D Cartesian coordinates of each backbone atom (N, Cα, C, O) in ångströms. mmCIF is the PDB's canonical archive format — a tagged-loop text representation of the atomic model.

Sequence. Sequence gives the chain of amino acids in standard one-letter code (A=alanine, C=cysteine, …, Y=tyrosine), read N→C. It is the only feature that is directly encoded by the gene; all structural features are derived from the folded form of this sequence.